Protein AF-A0A536TC67-F1 (afdb_monomer_lite)

Radius of gyration: 20.67 Å; chains: 1; bounding box: 47×37×68 Å

Foldseek 3Di:
DPPDAAADEQEDQAPPPPGHLVVSSVVVVVVCCVVRVPHNYHYQYDDDLAPCNQVNVCVVPWDKDWDWFQAFLRDIATAIWTDDPDLEIEHELCSRAAPPPPVPVVDDQQNTASLRVLVVVVVSVVVVRDHYDYRDHGGSHDLVCLNNQVNQPKFFAAPVRDGFDSTPVSVVRGDDIDCPRGD

Secondary structure (DSSP, 8-state):
---PPPEEEE-PPPBTTTB-HHHHHHHHHHHHHHH-TT-EEEE----SSSTTHHHHHHTTS-EEEEEEEE-TTSSEEEEEEEEETTTEEEEETHHHHBTT-HHHHTS-GGG---HHHHHHHHHHHHTT--EEEEE-TTB---STTHHHHHHTTPEEE-TTSPBPPSSHHHHTT--EEE-TT--

pLDDT: mean 92.98, std 6.92, range [49.59, 98.62]

Sequence (183 aa):
MAVREPVVVIAPNSFKGSVSATEAAAAIAAGVRRVWPQADLRSCPMADGGDGTLDAVLSAGGERRTARVSGAAGASVDAAYGLIANDTAIIESAQVVGLTDAAATVHPVETRSTRGLGELVRILLDAGVKQFLIGLGGSSTNDAGAGLLAALGLALVDANGQVIEPTPAGLAALSRVDASALD

Structure (mmCIF, N/CA/C/O backbone):
data_AF-A0A536TC67-F1
#
_entry.id   AF-A0A536TC67-F1
#
loop_
_atom_site.group_PDB
_atom_site.id
_atom_site.type_symbol
_atom_site.label_atom_id
_atom_site.label_alt_id
_atom_site.label_comp_id
_atom_site.label_asym_id
_atom_site.label_entity_id
_atom_site.label_seq_id
_atom_site.pdbx_PDB_ins_code
_atom_site.Cartn_x
_atom_site.Cartn_y
_atom_site.Cartn_z
_atom_site.occupancy
_atom_site.B_iso_or_equiv
_atom_site.auth_seq_id
_atom_site.auth_comp_id
_atom_site.auth_asym_id
_atom_site.auth_atom_id
_atom_site.pdbx_PDB_model_num
ATOM 1 N N . MET A 1 1 ? 27.690 -20.336 -38.873 1.00 49.59 1 MET A N 1
ATOM 2 C CA . MET A 1 1 ? 26.611 -20.348 -37.860 1.00 49.59 1 MET A CA 1
ATOM 3 C C . MET A 1 1 ? 26.086 -18.934 -37.742 1.00 49.59 1 MET A C 1
ATOM 5 O O . MET A 1 1 ? 26.898 -18.045 -37.527 1.00 49.59 1 MET A O 1
ATOM 9 N N . ALA A 1 2 ? 24.785 -18.708 -37.936 1.00 59.22 2 ALA A N 1
ATOM 10 C CA . ALA A 1 2 ? 24.195 -17.418 -37.593 1.00 59.22 2 ALA A CA 1
ATOM 11 C C . ALA A 1 2 ? 24.380 -17.217 -36.084 1.00 59.22 2 ALA A C 1
ATOM 13 O O . ALA A 1 2 ? 23.973 -18.074 -35.296 1.00 59.22 2 ALA A O 1
ATOM 14 N N . VAL A 1 3 ? 25.076 -16.150 -35.692 1.00 64.06 3 VAL A N 1
ATOM 15 C CA . VAL A 1 3 ? 25.212 -15.790 -34.282 1.00 64.06 3 VAL A CA 1
ATOM 16 C C . VAL A 1 3 ? 23.816 -15.402 -33.826 1.00 64.06 3 VAL A C 1
ATOM 18 O O . VAL A 1 3 ? 23.253 -14.425 -34.308 1.00 64.06 3 VAL A O 1
ATOM 21 N N . ARG A 1 4 ? 23.219 -16.230 -32.971 1.00 74.75 4 ARG A N 1
ATOM 22 C CA . ARG A 1 4 ? 21.922 -15.926 -32.382 1.00 74.75 4 ARG A CA 1
ATOM 23 C C . ARG A 1 4 ? 22.140 -14.740 -31.451 1.00 74.75 4 ARG A C 1
ATOM 25 O O . ARG A 1 4 ? 22.979 -14.822 -30.554 1.00 74.75 4 ARG A O 1
ATOM 32 N N . GLU A 1 5 ? 21.448 -13.641 -31.711 1.00 83.12 5 GLU A N 1
ATOM 33 C CA . GLU A 1 5 ? 21.536 -12.451 -30.871 1.00 83.12 5 GLU A CA 1
ATOM 34 C C . GLU A 1 5 ? 21.141 -12.815 -29.434 1.00 83.12 5 GLU A C 1
ATOM 36 O O . GLU A 1 5 ? 20.197 -13.592 -29.230 1.00 83.12 5 GLU A O 1
ATOM 41 N N . PRO A 1 6 ? 21.891 -12.340 -28.427 1.00 91.56 6 PRO A N 1
ATOM 42 C CA . PRO A 1 6 ? 21.614 -12.699 -27.050 1.00 91.56 6 PRO A CA 1
ATOM 43 C C . PRO A 1 6 ? 20.282 -12.087 -26.615 1.00 91.56 6 PRO A C 1
ATOM 45 O O . PRO A 1 6 ? 20.004 -10.915 -26.873 1.00 91.56 6 PRO A O 1
ATOM 48 N N . VAL A 1 7 ? 19.483 -12.883 -25.911 1.00 96.38 7 VAL A N 1
ATOM 49 C CA . VAL A 1 7 ? 18.335 -12.384 -25.152 1.00 96.38 7 VAL A CA 1
ATOM 50 C C . VAL A 1 7 ? 18.850 -11.950 -23.785 1.00 96.38 7 VAL A C 1
ATOM 52 O O . VAL A 1 7 ? 19.465 -12.751 -23.079 1.00 96.38 7 VAL A O 1
ATOM 55 N N . VAL A 1 8 ? 18.600 -10.700 -23.403 1.00 96.50 8 VAL A N 1
ATOM 56 C CA . VAL A 1 8 ? 19.024 -10.142 -22.114 1.00 96.50 8 VAL A CA 1
ATOM 57 C C . VAL A 1 8 ? 17.793 -9.686 -21.345 1.00 96.50 8 VAL A C 1
ATOM 59 O O . VAL A 1 8 ? 17.096 -8.755 -21.748 1.00 96.50 8 VAL A O 1
ATOM 62 N N . VAL A 1 9 ? 17.540 -10.339 -20.213 1.00 96.88 9 VAL A N 1
ATOM 63 C CA . VAL A 1 9 ? 16.509 -9.919 -19.261 1.00 96.88 9 VAL A CA 1
ATOM 64 C C . VAL A 1 9 ? 17.125 -8.912 -18.297 1.00 96.88 9 VAL A C 1
ATOM 66 O O . VAL A 1 9 ? 18.126 -9.200 -17.642 1.00 96.88 9 VAL A O 1
ATOM 69 N N . ILE A 1 10 ? 16.533 -7.724 -18.223 1.00 96.19 10 ILE A N 1
ATOM 70 C CA . ILE A 1 10 ? 16.993 -6.615 -17.390 1.00 96.19 10 ILE A CA 1
ATOM 71 C C . ILE A 1 10 ? 15.981 -6.447 -16.264 1.00 96.19 10 ILE A C 1
ATOM 73 O O . ILE A 1 10 ? 14.954 -5.800 -16.451 1.00 96.19 10 ILE A O 1
ATOM 77 N N . ALA A 1 11 ? 16.276 -7.046 -15.109 1.00 94.62 11 ALA A N 1
ATOM 78 C CA . ALA A 1 11 ? 15.368 -7.091 -13.963 1.00 94.62 11 ALA A CA 1
ATOM 79 C C . ALA A 1 11 ? 15.932 -6.426 -12.688 1.00 94.62 11 ALA A C 1
ATOM 81 O O . ALA A 1 11 ? 16.121 -7.101 -11.674 1.00 94.62 11 ALA A O 1
ATOM 82 N N . PRO A 1 12 ? 16.282 -5.125 -12.723 1.00 93.50 12 PRO A N 1
ATOM 83 C CA . PRO A 1 12 ? 16.807 -4.423 -11.559 1.00 93.50 12 PRO A CA 1
ATOM 84 C C . PRO A 1 12 ? 15.694 -4.041 -10.575 1.00 93.50 12 PRO A C 1
ATOM 86 O O . PRO A 1 12 ? 14.547 -3.833 -10.968 1.00 93.50 12 PRO A O 1
ATOM 89 N N . ASN A 1 13 ? 16.075 -3.872 -9.309 1.00 89.88 13 ASN A N 1
ATOM 90 C CA . ASN A 1 13 ? 15.303 -3.106 -8.329 1.00 89.88 13 ASN A CA 1
ATOM 91 C C . ASN A 1 13 ? 15.749 -1.627 -8.361 1.00 89.88 13 ASN A C 1
ATOM 93 O O . ASN A 1 13 ? 16.762 -1.280 -8.980 1.00 89.88 13 ASN A O 1
ATOM 97 N N . SER A 1 14 ? 14.996 -0.755 -7.697 1.00 86.06 14 SER A N 1
ATOM 98 C CA . SER A 1 14 ? 15.343 0.649 -7.498 1.00 86.06 14 SER A CA 1
ATOM 99 C C . SER A 1 14 ? 16.629 0.820 -6.684 1.00 86.06 14 SER A C 1
ATOM 101 O O . SER A 1 14 ? 17.008 -0.015 -5.860 1.00 86.06 14 SER A O 1
ATOM 103 N N . PHE A 1 15 ? 17.310 1.940 -6.912 1.00 86.81 15 PHE A N 1
ATOM 104 C CA . PHE A 1 15 ? 18.410 2.394 -6.072 1.00 86.81 15 PHE A CA 1
ATOM 105 C C . PHE A 1 15 ? 17.816 3.424 -5.120 1.00 86.81 15 PHE A C 1
ATOM 107 O O . PHE A 1 15 ? 17.607 4.577 -5.502 1.00 86.81 15 PHE A O 1
ATOM 114 N N . LYS A 1 16 ? 17.479 2.986 -3.902 1.00 76.31 16 LYS A N 1
ATOM 115 C CA . LYS A 1 16 ? 16.695 3.772 -2.940 1.00 76.31 16 LYS A CA 1
ATOM 116 C C . LYS A 1 16 ? 17.275 5.177 -2.743 1.00 76.31 16 LYS A C 1
ATOM 118 O O . LYS A 1 16 ? 18.450 5.328 -2.420 1.00 76.31 16 LYS A O 1
ATOM 123 N N . GLY A 1 17 ? 16.437 6.197 -2.939 1.00 75.88 17 GLY A N 1
ATOM 124 C CA . GLY A 1 17 ? 16.834 7.608 -2.852 1.00 75.88 17 GLY A CA 1
ATOM 125 C C . GLY A 1 17 ? 17.638 8.136 -4.048 1.00 75.88 17 GLY A C 1
ATOM 126 O O . GLY A 1 17 ? 18.178 9.235 -3.965 1.00 75.88 17 GLY A O 1
ATOM 127 N N . SER A 1 18 ? 17.743 7.374 -5.141 1.00 87.44 18 SER A N 1
ATOM 128 C CA . SER A 1 18 ? 18.493 7.754 -6.341 1.00 87.44 18 SER A CA 1
ATOM 129 C C . SER A 1 18 ? 17.672 7.576 -7.620 1.00 87.44 18 SER A C 1
ATOM 131 O O . SER A 1 18 ? 17.154 8.565 -8.125 1.00 87.44 18 SER A O 1
ATOM 133 N N . VAL A 1 19 ? 17.545 6.352 -8.141 1.00 89.19 19 VAL A N 1
ATOM 134 C CA . VAL A 1 19 ? 16.827 6.068 -9.396 1.00 89.19 19 VAL A CA 1
ATOM 135 C C . VAL A 1 19 ? 15.810 4.952 -9.198 1.00 89.19 19 VAL A C 1
ATOM 137 O O . VAL A 1 19 ? 16.046 3.994 -8.456 1.00 89.19 19 VAL A O 1
ATOM 140 N N . SER A 1 20 ? 14.677 5.060 -9.882 1.00 86.94 20 SER A N 1
ATOM 141 C CA . SER A 1 20 ? 13.649 4.020 -9.936 1.00 86.94 20 SER A CA 1
ATOM 142 C C . SER A 1 20 ? 14.157 2.753 -10.635 1.00 86.94 20 SER A C 1
ATOM 144 O O . SER A 1 20 ? 15.133 2.777 -11.391 1.00 86.94 20 SER A O 1
ATOM 146 N N . ALA A 1 21 ? 13.467 1.628 -10.428 1.00 89.06 21 ALA A N 1
ATOM 147 C CA . ALA A 1 21 ? 13.766 0.381 -11.135 1.00 89.06 21 ALA A CA 1
ATOM 148 C C . ALA A 1 21 ? 13.656 0.552 -12.665 1.00 89.06 21 ALA A C 1
ATOM 150 O O . ALA A 1 21 ? 14.460 0.003 -13.419 1.00 89.06 21 ALA A O 1
ATOM 151 N N . THR A 1 22 ? 12.701 1.365 -13.127 1.00 88.88 22 THR A N 1
ATOM 152 C CA . THR A 1 22 ? 12.501 1.685 -14.548 1.00 88.88 22 THR A CA 1
ATOM 153 C C . THR A 1 22 ? 13.676 2.472 -15.126 1.00 88.88 22 THR A C 1
ATOM 155 O O . THR A 1 22 ? 14.181 2.131 -16.197 1.00 88.88 22 THR A O 1
ATOM 158 N N . GLU A 1 23 ? 14.162 3.490 -14.414 1.00 91.81 23 GLU A N 1
ATOM 159 C CA . GLU A 1 23 ? 15.337 4.268 -14.827 1.00 91.81 23 GLU A CA 1
ATOM 160 C C . GLU A 1 23 ? 16.609 3.415 -14.816 1.00 91.81 23 GLU A C 1
ATOM 162 O O . GLU A 1 23 ? 17.392 3.463 -15.768 1.00 91.81 23 GLU A O 1
ATOM 167 N N . ALA A 1 24 ? 16.790 2.574 -13.792 1.00 94.50 24 ALA A N 1
ATOM 168 C CA . ALA A 1 24 ? 17.890 1.617 -13.734 1.00 94.50 24 ALA A CA 1
ATOM 169 C C . ALA A 1 24 ? 17.846 0.644 -14.925 1.00 94.50 24 ALA A C 1
ATOM 171 O O . ALA A 1 24 ? 18.865 0.421 -15.584 1.00 94.50 24 ALA A O 1
ATOM 172 N N . ALA A 1 25 ? 16.664 0.114 -15.261 1.00 94.44 25 ALA A N 1
ATOM 173 C CA . ALA A 1 25 ? 16.484 -0.778 -16.403 1.00 94.44 25 ALA A CA 1
ATOM 174 C C . ALA A 1 25 ? 16.813 -0.079 -17.730 1.00 94.44 25 ALA A C 1
ATOM 176 O O . ALA A 1 25 ? 17.517 -0.647 -18.568 1.00 94.44 25 ALA A O 1
ATOM 177 N N . ALA A 1 26 ? 16.375 1.170 -17.906 1.00 95.06 26 ALA A N 1
ATOM 178 C CA . ALA A 1 26 ? 16.685 1.970 -19.087 1.00 95.06 26 ALA A CA 1
ATOM 179 C C . ALA A 1 26 ? 18.193 2.249 -19.222 1.00 95.06 26 ALA A C 1
ATOM 181 O O . ALA A 1 26 ? 18.753 2.112 -20.314 1.00 95.06 26 ALA A O 1
ATOM 182 N N . ALA A 1 27 ? 18.871 2.576 -18.118 1.00 97.62 27 ALA A N 1
ATOM 183 C CA . ALA A 1 27 ? 20.312 2.817 -18.100 1.00 97.62 27 ALA A CA 1
ATOM 184 C C . ALA A 1 27 ? 21.116 1.549 -18.443 1.00 97.62 27 ALA A C 1
ATOM 186 O O . ALA A 1 27 ? 22.038 1.603 -19.266 1.00 97.62 27 ALA A O 1
ATOM 187 N N . ILE A 1 28 ? 20.738 0.397 -17.876 1.00 97.56 28 ILE A N 1
ATOM 188 C CA . ILE A 1 28 ? 21.340 -0.905 -18.198 1.00 97.56 28 ILE A CA 1
ATOM 189 C C . ILE A 1 28 ? 21.110 -1.238 -19.676 1.00 97.56 28 ILE A C 1
ATOM 191 O O . ILE A 1 28 ? 22.064 -1.577 -20.376 1.00 97.56 28 ILE A O 1
ATOM 195 N N . ALA A 1 29 ? 19.885 -1.073 -20.183 1.00 97.25 29 ALA A N 1
ATOM 196 C CA . ALA A 1 29 ? 19.549 -1.340 -21.582 1.00 97.25 29 ALA A CA 1
ATOM 197 C C . ALA A 1 29 ? 20.376 -0.481 -22.548 1.00 97.25 29 ALA A C 1
ATOM 199 O O . ALA A 1 29 ? 20.910 -0.989 -23.537 1.00 97.25 29 ALA A O 1
ATOM 200 N N . ALA A 1 30 ? 20.542 0.808 -22.243 1.00 97.88 30 ALA A N 1
ATOM 201 C CA . ALA A 1 30 ? 21.403 1.700 -23.011 1.00 97.88 30 ALA A CA 1
ATOM 202 C C . ALA A 1 30 ? 22.868 1.231 -22.995 1.00 97.88 30 ALA A C 1
ATOM 204 O O . ALA A 1 30 ? 23.544 1.294 -24.020 1.00 97.88 30 ALA A O 1
ATOM 205 N N . GLY A 1 31 ? 23.353 0.728 -21.856 1.00 97.75 31 GLY A N 1
ATOM 206 C CA . GLY A 1 31 ? 24.678 0.124 -21.732 1.00 97.75 31 GLY A CA 1
ATOM 207 C C . GLY A 1 31 ? 24.862 -1.111 -22.605 1.00 97.75 31 GLY A C 1
ATOM 208 O O . GLY A 1 31 ? 25.830 -1.182 -23.361 1.00 97.75 31 GLY A O 1
ATOM 209 N N . VAL A 1 32 ? 23.907 -2.041 -22.557 1.00 96.75 32 VAL A N 1
ATOM 210 C CA . VAL A 1 32 ? 23.942 -3.275 -23.352 1.00 96.75 32 VAL A CA 1
ATOM 211 C C . VAL A 1 32 ? 23.915 -2.961 -24.849 1.00 96.75 32 VAL A C 1
ATOM 213 O O . VAL A 1 32 ? 24.744 -3.486 -25.588 1.00 96.75 32 VAL A O 1
ATOM 216 N N . ARG A 1 33 ? 23.052 -2.039 -25.302 1.00 96.25 33 ARG A N 1
ATOM 217 C CA . ARG A 1 33 ? 22.956 -1.653 -26.724 1.00 96.25 33 ARG A CA 1
ATOM 218 C C . ARG A 1 33 ? 24.241 -1.057 -27.297 1.00 96.25 33 ARG A C 1
ATOM 220 O O . ARG A 1 33 ? 24.459 -1.172 -28.498 1.00 96.25 33 ARG A O 1
ATOM 227 N N . ARG A 1 34 ? 25.106 -0.446 -26.475 1.00 97.31 34 ARG A N 1
ATOM 228 C CA . ARG A 1 34 ? 26.412 0.059 -26.945 1.00 97.31 34 ARG A CA 1
ATOM 229 C C . ARG A 1 34 ? 27.357 -1.063 -27.383 1.00 97.31 34 ARG A C 1
ATOM 231 O O .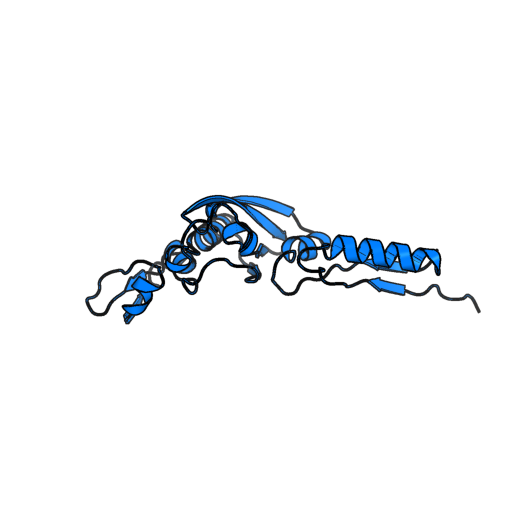 ARG A 1 34 ? 28.214 -0.813 -28.222 1.00 97.31 34 ARG A O 1
ATOM 238 N N . VAL A 1 35 ? 27.215 -2.265 -26.822 1.00 95.50 35 VAL A N 1
ATOM 239 C CA . VAL A 1 35 ? 28.079 -3.427 -27.109 1.00 95.50 35 VAL A CA 1
ATOM 240 C C . VAL A 1 35 ? 27.374 -4.441 -28.010 1.00 95.50 35 VAL A C 1
ATOM 242 O O . VAL A 1 35 ? 27.982 -4.967 -28.940 1.00 95.50 35 VAL A O 1
ATOM 245 N N . TRP A 1 36 ? 26.081 -4.680 -27.778 1.00 95.25 36 TRP A N 1
ATOM 246 C CA . TRP A 1 36 ? 25.231 -5.569 -28.571 1.00 95.25 36 TRP A CA 1
ATOM 247 C C . TRP A 1 36 ? 23.997 -4.812 -29.088 1.00 95.25 36 TRP A C 1
ATOM 249 O O . TRP A 1 36 ? 22.923 -4.901 -28.488 1.00 95.25 36 TRP A O 1
ATOM 259 N N . PRO A 1 37 ? 24.119 -4.071 -30.209 1.00 94.00 37 PRO A N 1
ATOM 260 C CA . PRO A 1 37 ? 23.037 -3.230 -30.731 1.00 94.00 37 PRO A CA 1
ATOM 261 C C . PRO A 1 37 ? 21.761 -3.990 -31.101 1.00 94.00 37 PRO A C 1
ATOM 263 O O . PRO A 1 37 ? 20.683 -3.407 -31.069 1.00 94.00 37 PRO A O 1
ATOM 266 N N . GLN A 1 38 ? 21.894 -5.274 -31.441 1.00 94.81 38 GLN A N 1
ATOM 267 C CA . GLN A 1 38 ? 20.795 -6.132 -31.884 1.00 94.81 38 GLN A CA 1
ATOM 268 C C . GLN A 1 38 ? 20.318 -7.119 -30.801 1.00 94.81 38 GLN A C 1
ATOM 270 O O . GLN A 1 38 ? 19.574 -8.043 -31.094 1.00 94.81 38 GLN A O 1
ATOM 275 N N . ALA A 1 39 ? 20.758 -6.986 -29.544 1.00 95.50 39 ALA A N 1
ATOM 276 C CA . ALA A 1 39 ? 20.269 -7.866 -28.480 1.00 95.50 39 ALA A CA 1
ATOM 277 C C . ALA A 1 39 ? 18.748 -7.707 -28.271 1.00 95.50 39 ALA A C 1
ATOM 279 O O . ALA A 1 39 ? 18.238 -6.583 -28.225 1.00 95.50 39 ALA A O 1
ATOM 280 N N . ASP A 1 40 ? 18.040 -8.823 -28.068 1.00 95.88 40 ASP A N 1
ATOM 281 C CA . ASP A 1 40 ? 16.642 -8.823 -27.618 1.00 95.88 40 ASP A CA 1
ATOM 282 C C . ASP A 1 40 ? 16.618 -8.459 -26.128 1.00 95.88 40 ASP A C 1
ATOM 284 O O . ASP A 1 40 ? 16.943 -9.279 -25.263 1.00 95.88 40 ASP A O 1
ATOM 288 N N . LEU A 1 41 ? 16.302 -7.197 -25.831 1.00 96.00 41 LEU A N 1
ATOM 289 C CA . LEU A 1 41 ? 16.267 -6.676 -24.469 1.00 96.00 41 LEU A CA 1
ATOM 290 C C . LEU A 1 41 ? 14.852 -6.729 -23.909 1.00 96.00 41 LEU A C 1
ATOM 292 O O . LEU A 1 41 ? 13.942 -6.083 -24.427 1.00 96.00 41 LEU A O 1
ATOM 296 N N . ARG A 1 42 ? 14.701 -7.424 -22.784 1.00 94.69 42 ARG A N 1
ATOM 297 C CA . ARG A 1 42 ? 13.435 -7.541 -22.061 1.00 94.69 42 ARG A CA 1
ATOM 298 C C . ARG A 1 42 ? 13.568 -6.846 -20.717 1.00 94.69 42 ARG A C 1
ATOM 300 O O . ARG A 1 42 ? 14.173 -7.391 -19.795 1.00 94.69 42 ARG A O 1
ATOM 307 N N . SER A 1 43 ? 13.047 -5.627 -20.629 1.00 92.31 43 SER A N 1
ATOM 308 C CA . SER A 1 43 ? 13.027 -4.864 -19.381 1.00 92.31 43 SER A CA 1
ATOM 309 C C . SER A 1 43 ? 11.904 -5.362 -18.481 1.00 92.31 43 SER A C 1
ATOM 311 O O . SER A 1 43 ? 10.740 -5.339 -18.871 1.00 92.31 43 SER A O 1
ATOM 313 N N . CYS A 1 44 ? 12.263 -5.777 -17.273 1.00 91.44 44 CYS A N 1
ATOM 314 C CA . CYS A 1 44 ? 11.345 -6.245 -16.244 1.00 91.44 44 CYS A CA 1
ATOM 315 C C . CYS A 1 44 ? 11.682 -5.550 -14.915 1.00 91.44 44 CYS A C 1
ATOM 317 O O . CYS A 1 44 ? 12.283 -6.185 -14.054 1.00 91.44 44 CYS A O 1
ATOM 319 N N . PRO A 1 45 ? 11.387 -4.244 -14.749 1.00 89.38 45 PRO A N 1
ATOM 320 C CA . PRO A 1 45 ? 11.631 -3.544 -13.490 1.00 89.38 45 PRO A CA 1
ATOM 321 C C . PRO A 1 45 ? 10.983 -4.290 -12.321 1.00 89.38 45 PRO A C 1
ATOM 323 O O . PRO A 1 45 ? 9.818 -4.675 -12.401 1.00 89.38 45 PRO A O 1
ATOM 326 N N . MET A 1 46 ? 11.746 -4.505 -11.254 1.00 88.75 46 MET A N 1
ATOM 327 C CA . MET A 1 46 ? 11.321 -5.293 -10.101 1.00 88.75 46 MET A CA 1
ATOM 328 C C . MET A 1 46 ? 11.107 -4.401 -8.882 1.00 88.75 46 MET A C 1
ATOM 330 O O . MET A 1 46 ? 11.728 -3.346 -8.749 1.00 88.75 46 MET A O 1
ATOM 334 N N . ALA A 1 47 ? 10.279 -4.883 -7.963 1.00 84.88 47 ALA A N 1
ATOM 335 C CA . ALA A 1 47 ? 10.113 -4.332 -6.628 1.00 84.88 47 ALA A CA 1
ATOM 336 C C . ALA A 1 47 ? 9.913 -5.473 -5.621 1.00 84.88 47 ALA A C 1
ATOM 338 O O . ALA A 1 47 ? 9.563 -6.592 -5.999 1.00 84.88 47 ALA A O 1
ATOM 339 N N . ASP A 1 48 ? 10.137 -5.190 -4.343 1.00 81.19 48 ASP A N 1
ATOM 340 C CA . ASP A 1 48 ? 10.083 -6.150 -3.233 1.00 81.19 48 ASP A CA 1
ATOM 341 C C . ASP A 1 48 ? 8.865 -5.946 -2.311 1.00 81.19 48 ASP A C 1
ATOM 343 O O . ASP A 1 48 ? 8.816 -6.495 -1.211 1.00 81.19 48 ASP A O 1
ATOM 347 N N . GLY A 1 49 ? 7.868 -5.175 -2.757 1.00 76.06 49 GLY A N 1
ATOM 348 C CA . GLY A 1 49 ? 6.700 -4.801 -1.955 1.00 76.06 49 GLY A CA 1
ATOM 349 C C . GLY A 1 49 ? 6.851 -3.461 -1.227 1.00 76.06 49 GLY A C 1
ATOM 350 O O . GLY A 1 49 ? 5.961 -3.085 -0.465 1.00 76.06 49 GLY A O 1
ATOM 351 N N . GLY A 1 50 ? 7.957 -2.740 -1.430 1.00 79.00 50 GLY A N 1
ATOM 352 C CA . GLY A 1 50 ? 8.108 -1.341 -1.027 1.00 79.00 50 GLY A CA 1
ATOM 353 C C . GLY A 1 50 ? 7.776 -0.337 -2.134 1.00 79.00 50 GLY A C 1
ATOM 354 O O . GLY A 1 50 ? 7.046 -0.643 -3.080 1.00 79.00 50 GLY A O 1
ATOM 355 N N . ASP A 1 51 ? 8.333 0.866 -2.000 1.00 79.62 51 ASP A N 1
ATOM 356 C CA . ASP A 1 51 ? 8.184 1.966 -2.957 1.00 79.62 51 ASP A CA 1
ATOM 357 C C . ASP A 1 51 ? 8.538 1.523 -4.389 1.00 79.62 51 ASP A C 1
ATOM 359 O O . ASP A 1 51 ? 9.612 0.965 -4.638 1.00 79.62 51 ASP A O 1
ATOM 363 N N . GLY A 1 52 ? 7.646 1.798 -5.343 1.00 84.25 52 GLY A N 1
ATOM 364 C CA . GLY A 1 52 ? 7.829 1.466 -6.760 1.00 84.25 52 GLY A CA 1
ATOM 365 C C . GLY A 1 52 ? 7.265 0.104 -7.184 1.00 84.25 52 GLY A C 1
ATOM 366 O O . GLY A 1 52 ? 7.356 -0.250 -8.359 1.00 84.25 52 GLY A O 1
ATOM 367 N N . THR A 1 53 ? 6.644 -0.650 -6.273 1.00 89.56 53 THR A N 1
ATOM 368 C CA . THR A 1 53 ? 5.887 -1.877 -6.582 1.00 89.56 53 THR A CA 1
ATOM 369 C C . THR A 1 53 ? 4.715 -1.640 -7.534 1.00 89.56 53 THR A C 1
ATOM 371 O O . THR A 1 53 ? 4.528 -2.400 -8.479 1.00 89.56 53 THR A O 1
ATOM 374 N N . LEU A 1 54 ? 3.946 -0.578 -7.333 1.00 91.56 54 LEU A N 1
ATOM 375 C CA . LEU A 1 54 ? 2.854 -0.136 -8.186 1.00 91.56 54 LEU A CA 1
ATOM 376 C C . LEU A 1 54 ? 3.356 0.135 -9.604 1.00 91.56 54 LEU A C 1
ATOM 378 O O . LEU A 1 54 ? 2.764 -0.357 -10.560 1.00 91.56 54 LEU A O 1
ATOM 382 N N . ASP A 1 55 ? 4.465 0.862 -9.748 1.00 88.50 55 ASP A N 1
ATOM 383 C CA . ASP A 1 55 ? 5.065 1.129 -11.060 1.00 88.50 55 ASP A CA 1
ATOM 384 C C . ASP A 1 55 ? 5.578 -0.149 -11.726 1.00 88.50 55 ASP A C 1
ATOM 386 O O . ASP A 1 55 ? 5.329 -0.369 -12.913 1.00 88.50 55 ASP A O 1
ATOM 390 N N . ALA A 1 56 ? 6.249 -1.016 -10.963 1.00 86.62 56 ALA A N 1
ATOM 391 C CA . ALA A 1 56 ? 6.741 -2.296 -11.457 1.00 86.62 56 ALA A CA 1
ATOM 392 C C . ALA A 1 56 ? 5.591 -3.174 -11.977 1.00 86.62 56 ALA A C 1
ATOM 394 O O . ALA A 1 56 ? 5.659 -3.675 -13.100 1.00 86.62 56 ALA A O 1
ATOM 395 N N . VAL A 1 57 ? 4.502 -3.306 -11.215 1.00 88.50 57 VAL A N 1
ATOM 396 C CA . VAL A 1 57 ? 3.342 -4.115 -11.615 1.00 88.50 57 VAL A CA 1
ATOM 397 C C . VAL A 1 57 ? 2.617 -3.495 -12.808 1.00 88.50 57 VAL A C 1
ATOM 399 O O . VAL A 1 57 ? 2.342 -4.194 -13.781 1.00 88.50 57 VAL A O 1
ATOM 402 N N . LEU A 1 58 ? 2.361 -2.185 -12.789 1.00 90.44 58 LEU A N 1
ATOM 403 C CA . LEU A 1 58 ? 1.665 -1.511 -13.888 1.00 90.44 58 LEU A CA 1
ATOM 404 C C . LEU A 1 58 ? 2.480 -1.478 -15.186 1.00 90.44 58 LEU A C 1
ATOM 406 O O . LEU A 1 58 ? 1.890 -1.383 -16.262 1.00 90.44 58 LEU A O 1
ATOM 410 N N . SER A 1 59 ? 3.808 -1.625 -15.122 1.00 84.56 59 SER A N 1
ATOM 411 C CA . SER A 1 59 ? 4.642 -1.785 -16.321 1.00 84.56 59 SER A CA 1
ATOM 412 C C . SER A 1 59 ? 4.294 -3.043 -17.134 1.00 84.56 59 SER A C 1
ATOM 414 O O . SER A 1 59 ? 4.512 -3.067 -18.345 1.00 84.56 59 SER A O 1
ATOM 416 N N . ALA A 1 60 ? 3.703 -4.058 -16.490 1.00 82.94 60 ALA A N 1
ATOM 417 C CA . ALA A 1 60 ? 3.203 -5.275 -17.129 1.00 82.94 60 ALA A CA 1
ATOM 418 C C . ALA A 1 60 ? 1.735 -5.168 -17.600 1.00 82.94 60 ALA A C 1
ATOM 420 O O . ALA A 1 60 ? 1.223 -6.102 -18.219 1.00 82.94 60 ALA A O 1
ATOM 421 N N . GLY A 1 61 ? 1.067 -4.038 -17.341 1.00 87.62 61 GLY A N 1
ATOM 422 C CA . GLY A 1 61 ? -0.322 -3.768 -17.711 1.00 87.62 61 GLY A CA 1
ATOM 423 C C . GLY A 1 61 ? -1.226 -3.475 -16.509 1.00 87.62 61 GLY A C 1
ATOM 424 O O . GLY A 1 61 ? -0.986 -3.932 -15.395 1.00 87.62 61 GLY A O 1
ATOM 425 N N . GLY A 1 62 ? -2.290 -2.707 -16.753 1.00 92.94 62 GLY A N 1
ATOM 426 C CA . GLY A 1 62 ? -3.242 -2.258 -15.736 1.00 92.94 62 GLY A CA 1
ATOM 427 C C . GLY A 1 62 ? -3.592 -0.781 -15.889 1.00 92.94 62 GLY A C 1
ATOM 428 O O . GLY A 1 62 ? -3.149 -0.115 -16.825 1.00 92.94 62 GLY A O 1
ATOM 429 N N . GLU A 1 63 ? -4.385 -0.268 -14.957 1.00 95.44 63 GLU A N 1
ATOM 430 C CA . GLU A 1 63 ? -4.796 1.131 -14.904 1.00 95.44 63 GLU A CA 1
ATOM 431 C C . GLU A 1 63 ? -4.355 1.764 -13.582 1.00 95.44 63 GLU A C 1
ATOM 433 O O . GLU A 1 63 ? -4.686 1.268 -12.504 1.00 95.44 63 GLU A O 1
ATOM 438 N N . ARG A 1 64 ? -3.628 2.884 -13.663 1.00 97.00 64 ARG A N 1
ATOM 439 C CA . ARG A 1 64 ? -3.323 3.717 -12.496 1.00 97.00 64 ARG A CA 1
ATOM 440 C C . ARG A 1 64 ? -4.514 4.619 -12.197 1.00 97.00 64 ARG A C 1
ATOM 442 O O . ARG A 1 64 ? -4.955 5.363 -13.070 1.00 97.00 64 ARG A O 1
ATOM 449 N N . ARG A 1 65 ? -4.975 4.610 -10.952 1.00 97.69 65 ARG A N 1
ATOM 450 C CA . ARG A 1 65 ? -6.029 5.497 -10.450 1.00 97.69 65 ARG A CA 1
ATOM 451 C C . ARG A 1 65 ? -5.601 6.158 -9.147 1.00 97.69 65 ARG A C 1
ATOM 453 O O . ARG A 1 65 ? -4.577 5.806 -8.563 1.00 97.69 65 ARG A O 1
ATOM 460 N N . THR A 1 66 ? -6.385 7.136 -8.711 1.00 98.19 66 THR A N 1
ATOM 461 C CA . THR A 1 66 ? -6.192 7.832 -7.439 1.00 98.19 66 THR A CA 1
ATOM 462 C C . THR A 1 66 ? -7.492 7.869 -6.646 1.00 98.19 66 THR A C 1
ATOM 464 O O . THR A 1 66 ? -8.585 7.868 -7.216 1.00 98.19 66 THR A O 1
ATOM 467 N N . ALA A 1 67 ? -7.379 7.875 -5.321 1.00 98.31 67 ALA A N 1
ATOM 468 C CA . ALA A 1 67 ? -8.490 8.107 -4.408 1.00 98.31 67 ALA A CA 1
ATOM 469 C C . ALA A 1 67 ? -8.038 9.019 -3.269 1.00 98.31 67 ALA A C 1
ATOM 471 O O . ALA A 1 67 ? -6.908 8.920 -2.791 1.00 98.31 67 ALA A O 1
ATOM 472 N N . ARG A 1 68 ? -8.933 9.903 -2.828 1.00 98.25 68 ARG A N 1
ATOM 473 C CA . ARG A 1 68 ? -8.669 10.782 -1.692 1.00 98.25 68 ARG A CA 1
ATOM 474 C C . ARG A 1 68 ? -8.985 10.056 -0.388 1.00 98.25 68 ARG A C 1
ATOM 476 O O . ARG A 1 68 ? -10.134 9.682 -0.170 1.00 98.25 68 ARG A O 1
ATOM 483 N N . VAL A 1 69 ? -7.981 9.894 0.469 1.00 98.31 69 VAL A N 1
ATOM 484 C CA . VAL A 1 69 ? -8.071 9.190 1.761 1.00 98.31 69 VAL A CA 1
ATOM 485 C C . VAL A 1 69 ? -7.299 9.940 2.846 1.00 98.31 69 VAL A C 1
ATOM 487 O O . VAL A 1 69 ? -6.600 10.913 2.565 1.00 98.31 69 VAL A O 1
ATOM 490 N N . SER A 1 70 ? -7.425 9.513 4.097 1.00 97.56 70 SER A N 1
ATOM 491 C CA . SER A 1 70 ? -6.675 10.080 5.220 1.00 97.56 70 SER A CA 1
ATOM 492 C C . SER A 1 70 ? -5.193 9.686 5.161 1.00 97.56 70 SER A C 1
ATOM 494 O O . SER A 1 70 ? -4.854 8.510 5.153 1.00 97.56 70 SER A O 1
ATOM 496 N N . GLY A 1 71 ? -4.281 10.651 5.163 1.00 96.56 71 GLY A N 1
ATOM 497 C CA . GLY A 1 71 ? -2.847 10.394 5.299 1.00 96.56 71 GLY A CA 1
ATOM 498 C C . GLY A 1 71 ? -2.466 9.960 6.717 1.00 96.56 71 GLY A C 1
ATOM 499 O O . GLY A 1 71 ? -3.292 9.968 7.633 1.00 96.56 71 GLY A O 1
ATOM 500 N N . ALA A 1 72 ? -1.185 9.640 6.925 1.00 96.38 72 ALA A N 1
ATOM 501 C CA . ALA A 1 72 ? -0.683 9.149 8.214 1.00 96.38 72 ALA A CA 1
ATOM 502 C C . ALA A 1 72 ? -0.994 10.087 9.394 1.00 96.38 72 ALA A C 1
ATOM 504 O O . ALA A 1 72 ? -1.321 9.613 10.476 1.00 96.38 72 ALA A O 1
ATOM 505 N 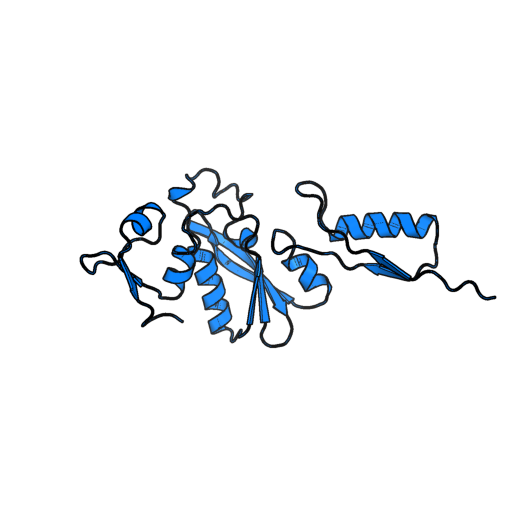N . ALA A 1 73 ? -0.929 11.407 9.195 1.00 94.56 73 ALA A N 1
ATOM 506 C CA . ALA A 1 73 ? -1.253 12.413 10.215 1.00 94.56 73 ALA A CA 1
ATOM 507 C C . ALA A 1 73 ? -2.716 12.912 10.166 1.00 94.56 73 ALA A C 1
ATOM 509 O O . ALA A 1 73 ? -3.052 13.919 10.786 1.00 94.56 73 ALA A O 1
ATOM 510 N N . GLY A 1 74 ? -3.590 12.243 9.407 1.00 92.56 74 GLY A N 1
ATOM 511 C CA . GLY A 1 74 ? -5.015 12.571 9.276 1.00 92.56 74 GLY A CA 1
ATOM 512 C C . GLY A 1 74 ? -5.355 13.608 8.200 1.00 92.56 74 GLY A C 1
ATOM 513 O O . GLY A 1 74 ? -6.503 13.669 7.766 1.00 92.56 74 GLY A O 1
ATOM 514 N N . ALA A 1 75 ? -4.387 14.392 7.716 1.00 93.44 75 ALA A N 1
ATOM 515 C CA . ALA A 1 75 ? -4.591 15.266 6.558 1.00 93.44 75 ALA A CA 1
ATOM 516 C C . ALA A 1 75 ? -4.891 14.438 5.298 1.00 93.44 75 ALA A C 1
ATOM 518 O O . ALA A 1 75 ? -4.283 13.392 5.095 1.00 93.44 75 ALA A O 1
ATOM 519 N N . SER A 1 76 ? -5.815 14.886 4.445 1.00 95.44 76 SER A N 1
ATOM 520 C CA . SER A 1 76 ? -6.167 14.141 3.231 1.00 95.44 76 SER A CA 1
ATOM 521 C C . SER A 1 76 ? -5.015 14.083 2.225 1.00 95.44 76 SER A C 1
ATOM 523 O O . SER A 1 76 ? -4.369 15.096 1.958 1.00 95.44 76 SER A O 1
ATOM 525 N N . VAL A 1 77 ? -4.831 12.916 1.610 1.00 95.69 77 VAL A N 1
ATOM 526 C CA . VAL A 1 77 ? -3.867 12.655 0.536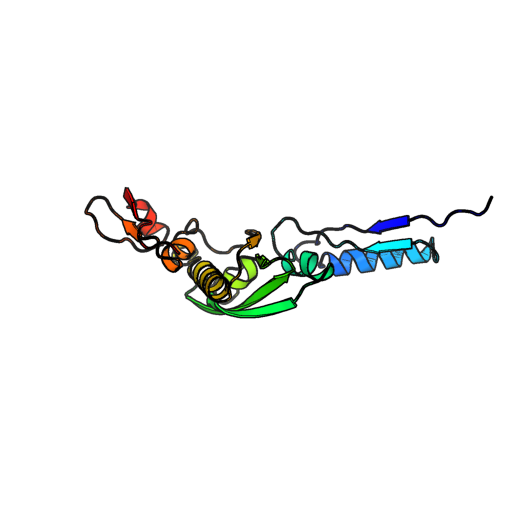 1.00 95.69 77 VAL A CA 1
ATOM 527 C C . VAL A 1 77 ? -4.580 12.040 -0.667 1.00 95.69 77 VAL A C 1
ATOM 529 O O . VAL A 1 77 ? -5.550 11.297 -0.510 1.00 95.69 77 VAL A O 1
ATOM 532 N N . ASP A 1 78 ? -4.105 12.347 -1.874 1.00 97.00 78 ASP A N 1
ATOM 533 C CA . ASP A 1 78 ? -4.561 11.688 -3.100 1.00 97.00 78 ASP A CA 1
ATOM 534 C C . ASP A 1 78 ? -3.663 10.463 -3.347 1.00 97.00 78 ASP A C 1
ATOM 536 O O . ASP A 1 78 ? -2.589 10.562 -3.941 1.00 97.00 78 ASP A O 1
ATOM 540 N N . ALA A 1 79 ? -4.087 9.308 -2.837 1.00 96.44 79 ALA A N 1
ATOM 541 C CA . ALA A 1 79 ? -3.318 8.072 -2.876 1.00 96.44 79 ALA A CA 1
ATOM 542 C C . ALA A 1 79 ? -3.469 7.367 -4.226 1.00 96.44 79 ALA A C 1
ATOM 544 O O . ALA A 1 79 ? -4.587 7.111 -4.687 1.00 96.44 79 ALA A O 1
ATOM 545 N N . ALA A 1 80 ? -2.343 7.023 -4.851 1.00 97.00 80 ALA A N 1
ATOM 546 C CA . ALA A 1 80 ? -2.339 6.246 -6.079 1.00 97.00 80 ALA A CA 1
ATOM 547 C C . ALA A 1 80 ? -2.447 4.739 -5.809 1.00 97.00 80 ALA A C 1
ATOM 549 O O . ALA A 1 80 ? -1.848 4.211 -4.874 1.00 97.00 80 ALA A O 1
ATOM 550 N N . TYR A 1 81 ? -3.171 4.044 -6.681 1.00 97.56 81 TYR A N 1
ATOM 551 C CA . TYR A 1 81 ? -3.307 2.590 -6.689 1.00 97.56 81 TYR A CA 1
ATOM 552 C C . TYR A 1 81 ? -3.425 2.076 -8.130 1.00 97.56 81 TYR A C 1
ATOM 554 O O . TYR A 1 81 ? -3.573 2.853 -9.080 1.00 97.56 81 TYR A O 1
ATOM 562 N N . GLY A 1 82 ? -3.331 0.760 -8.299 1.00 97.50 82 GLY A N 1
ATOM 563 C CA . GLY A 1 82 ? -3.441 0.090 -9.592 1.00 97.50 82 GLY A CA 1
ATOM 564 C C . GLY A 1 82 ? -4.638 -0.846 -9.633 1.00 97.50 82 GLY A C 1
ATOM 565 O O . GLY A 1 82 ? -4.912 -1.526 -8.650 1.00 97.50 82 GLY A O 1
ATOM 566 N N . LEU A 1 83 ? -5.320 -0.915 -10.771 1.00 97.69 83 LEU A N 1
ATOM 567 C CA . LEU A 1 83 ? -6.255 -1.989 -11.096 1.00 97.69 83 LEU A CA 1
ATOM 568 C C . LEU A 1 83 ? -5.645 -2.852 -12.193 1.00 97.69 83 LEU A C 1
ATOM 570 O O . LEU A 1 83 ? -5.256 -2.345 -13.247 1.00 97.69 83 LEU A O 1
ATOM 574 N N . ILE A 1 84 ? -5.562 -4.152 -11.947 1.00 95.31 84 ILE A N 1
ATOM 575 C CA . ILE A 1 84 ? -5.083 -5.137 -12.916 1.00 95.31 84 ILE A CA 1
ATOM 576 C C . ILE A 1 84 ? -6.179 -6.177 -13.187 1.00 95.31 84 ILE A C 1
ATOM 578 O O . ILE A 1 84 ? -7.296 -6.079 -12.677 1.00 95.31 84 ILE A O 1
ATOM 582 N N . ALA A 1 85 ? -5.889 -7.154 -14.047 1.00 92.62 85 ALA A N 1
ATOM 583 C CA . ALA A 1 85 ? -6.854 -8.183 -14.430 1.00 92.62 85 ALA A CA 1
ATOM 584 C C . ALA A 1 85 ? -7.408 -8.971 -13.223 1.00 92.62 85 ALA A C 1
ATOM 586 O O . ALA A 1 85 ? -6.769 -9.055 -12.178 1.00 92.62 85 ALA A O 1
ATOM 587 N N . ASN A 1 86 ? -8.567 -9.614 -13.412 1.00 92.75 86 ASN A N 1
ATOM 588 C CA . ASN A 1 86 ? -9.225 -10.483 -12.425 1.00 92.75 86 ASN A CA 1
ATOM 589 C C . ASN A 1 86 ? -9.629 -9.766 -11.122 1.00 92.75 86 ASN A C 1
ATOM 591 O O . ASN A 1 86 ? -9.326 -10.256 -10.038 1.00 92.75 86 ASN A O 1
ATOM 595 N N . ASP A 1 87 ? -10.299 -8.613 -11.221 1.00 94.62 87 ASP A N 1
ATOM 596 C CA . ASP A 1 87 ? -10.822 -7.859 -10.067 1.00 94.62 87 ASP A CA 1
ATOM 597 C C . ASP A 1 87 ? -9.748 -7.596 -8.987 1.00 94.62 87 ASP A C 1
ATOM 599 O O . ASP A 1 87 ? -10.010 -7.719 -7.788 1.00 94.62 87 ASP A O 1
ATOM 603 N N . THR A 1 88 ? -8.516 -7.295 -9.413 1.00 97.50 88 THR A N 1
ATOM 604 C CA . THR A 1 88 ? -7.349 -7.214 -8.528 1.00 97.50 88 THR A CA 1
ATOM 605 C C . THR A 1 88 ? -6.838 -5.782 -8.407 1.00 97.50 88 THR A C 1
ATOM 607 O O . THR A 1 88 ? -6.529 -5.139 -9.412 1.00 97.50 88 THR A O 1
ATOM 610 N N . ALA A 1 89 ? -6.687 -5.295 -7.176 1.00 98.00 89 ALA A N 1
ATOM 611 C CA . ALA A 1 89 ? -6.064 -4.013 -6.879 1.00 98.00 89 ALA A CA 1
ATOM 612 C C . ALA A 1 89 ? -4.636 -4.172 -6.344 1.00 98.00 89 ALA A C 1
ATOM 614 O O . ALA A 1 89 ? -4.336 -5.081 -5.568 1.00 98.00 89 ALA A O 1
ATOM 615 N N . ILE A 1 90 ? -3.768 -3.239 -6.730 1.00 96.69 90 ILE A N 1
ATOM 616 C CA . ILE A 1 90 ? -2.411 -3.077 -6.210 1.00 96.69 90 ILE A CA 1
ATOM 617 C C . ILE A 1 90 ? -2.367 -1.800 -5.385 1.00 96.69 90 ILE A C 1
ATOM 619 O O . ILE A 1 90 ? -2.672 -0.720 -5.894 1.00 96.69 90 ILE A O 1
ATOM 623 N N . ILE A 1 91 ? -1.957 -1.918 -4.130 1.00 96.44 91 ILE A N 1
ATOM 624 C CA . ILE A 1 91 ? -1.812 -0.794 -3.208 1.00 96.44 91 ILE A CA 1
ATOM 625 C C . ILE A 1 91 ? -0.376 -0.782 -2.702 1.00 96.44 91 ILE A C 1
ATOM 627 O O . ILE A 1 91 ? 0.162 -1.809 -2.304 1.00 96.44 91 ILE A O 1
ATOM 631 N N . GLU A 1 92 ? 0.236 0.391 -2.669 1.00 94.56 92 GLU A N 1
ATOM 632 C CA . GLU A 1 92 ? 1.456 0.627 -1.905 1.00 94.56 92 GLU A CA 1
ATOM 633 C C . GLU A 1 92 ? 1.098 1.428 -0.659 1.00 94.56 92 GLU A C 1
ATOM 635 O O . GLU A 1 92 ? 0.551 2.528 -0.764 1.00 94.56 92 GLU A O 1
ATOM 640 N N . SER A 1 93 ? 1.448 0.928 0.526 1.00 94.56 93 SER A N 1
ATOM 641 C CA . SER A 1 93 ? 1.181 1.644 1.771 1.00 94.56 93 SER A CA 1
ATOM 642 C C . SER A 1 93 ? 1.830 3.019 1.789 1.00 94.56 93 SER A C 1
ATOM 644 O O . SER A 1 93 ? 1.247 3.963 2.315 1.00 94.56 93 SER A O 1
ATOM 646 N N . ALA A 1 94 ? 3.006 3.159 1.173 1.00 91.88 94 ALA A N 1
ATOM 647 C CA . ALA A 1 94 ? 3.731 4.419 1.112 1.00 91.88 94 ALA A CA 1
ATOM 648 C C . ALA A 1 94 ? 2.982 5.534 0.356 1.00 91.88 94 ALA A C 1
ATOM 650 O O . ALA A 1 94 ? 3.215 6.708 0.629 1.00 91.88 94 ALA A O 1
ATOM 651 N N . GLN A 1 95 ? 2.028 5.194 -0.519 1.00 94.12 95 GLN A N 1
ATOM 652 C CA . GLN A 1 95 ? 1.182 6.180 -1.211 1.00 94.12 95 GLN A CA 1
ATOM 653 C C . GLN A 1 95 ? 0.141 6.823 -0.283 1.00 94.12 95 GLN A C 1
ATOM 655 O O . GLN A 1 95 ? -0.428 7.856 -0.623 1.00 94.12 95 GLN A O 1
ATOM 660 N N . VAL A 1 96 ? -0.118 6.216 0.880 1.00 95.75 96 VAL A N 1
ATOM 661 C CA . VAL A 1 96 ? -1.072 6.713 1.884 1.00 95.75 96 VAL A CA 1
ATOM 662 C C . VAL A 1 96 ? -0.352 7.174 3.150 1.00 95.75 96 VAL A C 1
ATOM 664 O O . VAL A 1 96 ? -0.654 8.225 3.708 1.00 95.75 96 VAL A O 1
ATOM 667 N N . VAL A 1 97 ? 0.602 6.371 3.619 1.00 95.19 97 VAL A N 1
ATOM 668 C CA . VAL A 1 97 ? 1.285 6.539 4.905 1.00 95.19 97 VAL A CA 1
ATOM 669 C C . VAL A 1 97 ? 2.805 6.527 4.756 1.00 95.19 97 VAL A C 1
ATOM 671 O O . VAL A 1 97 ? 3.508 5.998 5.609 1.00 95.19 97 VAL A O 1
ATOM 674 N N . GLY A 1 98 ? 3.334 7.074 3.663 1.00 91.56 98 GLY A N 1
ATOM 675 C CA . GLY A 1 98 ? 4.760 7.022 3.334 1.00 91.56 98 GLY A CA 1
ATOM 676 C C . GLY A 1 98 ? 5.683 7.732 4.322 1.00 91.56 98 GLY A C 1
ATOM 677 O O . GLY A 1 98 ? 5.353 8.776 4.881 1.00 91.56 98 GLY A O 1
ATOM 678 N N . LEU A 1 99 ? 6.888 7.184 4.502 1.00 87.62 99 LEU A N 1
ATOM 679 C CA . LEU A 1 99 ? 7.970 7.746 5.322 1.00 87.62 99 LEU A CA 1
ATOM 680 C C . LEU A 1 99 ? 8.462 9.101 4.802 1.00 87.62 99 LEU A C 1
ATOM 682 O O . LEU A 1 99 ? 8.960 9.917 5.574 1.00 87.62 99 LEU A O 1
ATOM 686 N N . THR A 1 100 ? 8.310 9.344 3.502 1.00 82.69 100 THR A N 1
ATOM 687 C CA . THR A 1 100 ? 8.709 10.583 2.827 1.00 82.69 100 THR A CA 1
ATOM 688 C C . THR A 1 100 ? 7.621 11.660 2.828 1.00 82.69 100 THR A C 1
ATOM 690 O O . THR A 1 100 ? 7.851 12.733 2.274 1.00 82.69 100 THR A O 1
ATOM 693 N N . ASP A 1 101 ? 6.450 11.412 3.428 1.00 83.94 101 ASP A N 1
ATOM 694 C CA . ASP A 1 101 ? 5.388 12.415 3.546 1.00 83.94 101 ASP A CA 1
ATOM 695 C C . ASP A 1 101 ? 5.794 13.526 4.529 1.00 83.94 101 ASP A C 1
ATOM 697 O O . ASP A 1 101 ? 5.746 13.368 5.751 1.00 83.94 101 ASP A O 1
ATOM 701 N N . ALA A 1 102 ? 6.184 14.680 3.984 1.00 82.81 102 ALA A N 1
ATOM 702 C CA . ALA A 1 102 ? 6.599 15.841 4.764 1.00 82.81 102 ALA A CA 1
ATOM 703 C C . ALA A 1 102 ? 5.490 16.387 5.681 1.00 82.81 102 ALA A C 1
ATOM 705 O O . ALA A 1 102 ? 5.796 16.958 6.728 1.00 82.81 102 ALA A O 1
ATOM 706 N N . ALA A 1 103 ? 4.215 16.208 5.320 1.00 82.94 103 ALA A N 1
ATOM 707 C CA . ALA A 1 103 ? 3.102 16.624 6.166 1.00 82.94 103 ALA A CA 1
ATOM 708 C C . ALA A 1 103 ? 2.962 15.709 7.387 1.00 82.94 103 ALA A C 1
ATOM 710 O O . ALA A 1 103 ? 2.594 16.176 8.458 1.00 82.94 103 ALA A O 1
ATOM 711 N N . ALA A 1 104 ? 3.307 14.426 7.264 1.00 82.44 104 ALA A N 1
ATOM 712 C CA . ALA A 1 104 ? 3.294 13.494 8.385 1.00 82.44 104 ALA A CA 1
ATOM 713 C C . ALA A 1 104 ? 4.529 13.620 9.290 1.00 82.44 104 ALA A C 1
ATOM 715 O O . ALA A 1 104 ? 4.423 13.410 10.501 1.00 82.44 104 ALA A O 1
ATOM 716 N N . THR A 1 105 ? 5.702 13.963 8.742 1.00 86.25 105 THR A N 1
ATOM 717 C CA . THR A 1 105 ? 6.970 13.947 9.500 1.00 86.25 105 THR A CA 1
ATOM 718 C C . THR A 1 105 ? 7.043 14.968 10.631 1.00 86.25 105 THR A C 1
ATOM 720 O O . THR A 1 105 ? 7.778 14.738 11.590 1.00 86.25 105 THR A O 1
ATOM 723 N N . VAL A 1 106 ? 6.252 16.044 10.575 1.00 91.06 106 VAL A N 1
ATOM 724 C CA . VAL A 1 106 ? 6.150 17.037 11.661 1.00 91.06 106 VAL A CA 1
ATOM 725 C C . VAL A 1 106 ? 5.346 16.537 12.867 1.00 91.06 106 VAL A C 1
ATOM 727 O O . VAL A 1 106 ? 5.424 17.132 13.940 1.00 91.06 106 VAL A O 1
ATOM 730 N N . HIS A 1 107 ? 4.592 15.445 12.712 1.00 91.50 107 HIS A N 1
ATOM 731 C CA . HIS A 1 107 ? 3.832 14.815 13.789 1.00 91.50 107 HIS A CA 1
ATOM 732 C C . HIS A 1 107 ? 4.605 13.632 14.389 1.00 91.50 107 HIS A C 1
ATOM 734 O O . HIS A 1 107 ? 5.270 12.907 13.642 1.00 91.50 107 HIS A O 1
ATOM 740 N N . PRO A 1 108 ? 4.508 13.385 15.705 1.00 93.81 108 PRO A N 1
ATOM 741 C CA . PRO A 1 108 ? 5.109 12.209 16.330 1.00 93.81 108 PRO A CA 1
ATOM 742 C C . PRO A 1 108 ? 4.578 10.890 15.747 1.00 93.81 108 PRO A C 1
ATOM 744 O O . PRO A 1 108 ? 3.439 10.817 15.295 1.00 93.81 108 PRO A O 1
ATOM 747 N N . VAL A 1 109 ? 5.394 9.832 15.735 1.00 94.12 109 VAL A N 1
ATOM 748 C CA . VAL A 1 109 ? 5.025 8.547 15.102 1.00 94.12 109 VAL A CA 1
ATOM 749 C C . VAL A 1 109 ? 3.841 7.869 15.799 1.00 94.12 109 VAL A C 1
ATOM 751 O O . VAL A 1 109 ? 3.041 7.194 15.158 1.00 94.12 109 VAL A O 1
ATOM 754 N N . GLU A 1 110 ? 3.703 8.083 17.103 1.00 94.06 110 GLU A N 1
ATOM 755 C CA . GLU A 1 110 ? 2.664 7.519 17.958 1.00 94.06 110 GLU A CA 1
ATOM 756 C C . GLU A 1 110 ? 1.264 8.076 17.687 1.00 94.06 110 GLU A C 1
ATOM 758 O O . GLU A 1 110 ? 0.281 7.451 18.077 1.00 94.06 110 GLU A O 1
ATOM 763 N N . THR A 1 111 ? 1.157 9.226 17.015 1.00 93.25 111 THR A N 1
ATOM 764 C CA . THR A 1 111 ? -0.135 9.815 16.633 1.00 93.25 111 THR A CA 1
ATOM 765 C C . THR A 1 111 ? -0.522 9.505 15.191 1.00 93.25 111 THR A C 1
ATOM 767 O O . THR A 1 111 ? -1.619 9.862 14.763 1.00 93.25 111 THR A O 1
ATOM 770 N N . ARG A 1 112 ? 0.360 8.845 14.431 1.00 96.12 112 ARG A N 1
ATOM 771 C CA . ARG A 1 112 ? 0.109 8.507 13.031 1.00 96.12 112 ARG A CA 1
ATOM 772 C C . ARG A 1 112 ? -0.706 7.224 12.915 1.00 96.12 112 ARG A C 1
ATOM 774 O O . ARG A 1 112 ? -0.496 6.276 13.669 1.00 96.12 112 ARG A O 1
ATOM 781 N N . SER A 1 113 ? -1.597 7.174 11.932 1.00 96.94 113 SER A N 1
ATOM 782 C CA . SER A 1 113 ? -2.554 6.081 11.750 1.00 96.94 113 SER A CA 1
ATOM 783 C C . SER A 1 113 ? -2.536 5.510 10.334 1.00 96.94 113 SER A C 1
ATOM 785 O O . SER A 1 113 ? -2.337 6.224 9.354 1.00 96.94 113 SER A O 1
ATOM 787 N N . THR A 1 114 ? -2.816 4.213 10.223 1.00 98.06 114 THR A N 1
ATOM 788 C CA . THR A 1 114 ? -3.049 3.497 8.958 1.00 98.06 114 THR A CA 1
ATOM 789 C C . THR A 1 114 ? -4.486 3.600 8.448 1.00 98.06 114 THR A C 1
ATOM 791 O O . THR A 1 114 ? -4.823 2.967 7.449 1.00 98.06 114 THR A O 1
ATOM 794 N N . ARG A 1 115 ? -5.341 4.412 9.083 1.00 98.00 115 ARG A N 1
ATOM 795 C CA . ARG A 1 115 ? -6.763 4.576 8.737 1.00 98.00 115 ARG A CA 1
ATOM 796 C C . ARG A 1 115 ? -7.026 4.764 7.240 1.00 98.00 115 ARG A C 1
ATOM 798 O O . ARG A 1 115 ? -7.909 4.103 6.701 1.00 98.00 115 ARG A O 1
ATOM 805 N N . GLY A 1 116 ? -6.246 5.602 6.557 1.00 97.94 116 GLY A N 1
ATOM 806 C CA . GLY A 1 116 ? -6.421 5.826 5.120 1.00 97.94 116 GLY A CA 1
ATOM 807 C C . GLY A 1 116 ? -6.245 4.589 4.251 1.00 97.94 116 GLY A C 1
ATOM 808 O O . GLY A 1 116 ? -6.844 4.508 3.184 1.00 97.94 116 GLY A O 1
ATOM 809 N N . LEU A 1 117 ? -5.449 3.608 4.693 1.00 98.00 117 LEU A N 1
ATOM 810 C CA . LEU A 1 117 ? -5.324 2.345 3.968 1.00 98.00 117 LEU A CA 1
ATOM 811 C C . LEU A 1 117 ? -6.624 1.554 4.038 1.00 98.00 117 LEU A C 1
ATOM 813 O O . LEU A 1 117 ? -7.052 1.022 3.021 1.00 98.00 117 LEU A O 1
ATOM 817 N N . GLY A 1 118 ? -7.276 1.515 5.201 1.00 98.25 118 GLY A N 1
ATOM 818 C CA . GLY A 1 118 ? -8.586 0.879 5.323 1.00 98.25 118 GLY A CA 1
ATOM 819 C C . GLY A 1 118 ? -9.666 1.633 4.546 1.00 98.25 118 GLY A C 1
ATOM 820 O O . GLY A 1 118 ? -10.482 1.008 3.880 1.00 98.25 118 GLY A O 1
ATOM 821 N N . GLU A 1 119 ? -9.620 2.971 4.524 1.00 98.62 119 GLU A N 1
ATOM 822 C CA . GLU A 1 119 ? -10.495 3.786 3.665 1.00 98.62 119 GLU A CA 1
ATOM 823 C C . GLU A 1 119 ? -10.312 3.445 2.178 1.00 98.62 119 GLU A C 1
ATOM 825 O O . GLU A 1 119 ? -11.301 3.257 1.471 1.00 98.62 119 GLU A O 1
ATOM 830 N N . LEU A 1 120 ? -9.065 3.305 1.714 1.00 98.62 120 LEU A N 1
ATOM 831 C CA . LEU A 1 120 ? -8.761 2.906 0.340 1.00 98.62 120 LEU A CA 1
ATOM 832 C C . LEU A 1 120 ? -9.249 1.485 0.037 1.00 98.62 120 LEU A C 1
ATOM 834 O O . LEU A 1 120 ? -9.856 1.262 -1.008 1.00 98.62 120 LEU A O 1
ATOM 838 N N . VAL A 1 121 ? -9.007 0.530 0.940 1.00 98.38 121 VAL A N 1
ATOM 839 C CA . VAL A 1 121 ? -9.487 -0.850 0.783 1.00 98.38 121 VAL A CA 1
ATOM 840 C C . VAL A 1 121 ? -11.010 -0.874 0.693 1.00 98.38 121 VAL A C 1
ATOM 842 O O . VAL A 1 121 ? -11.530 -1.490 -0.230 1.00 98.38 121 VAL A O 1
ATOM 845 N N . ARG A 1 122 ? -11.725 -0.138 1.551 1.00 98.31 122 ARG A N 1
ATOM 846 C CA . ARG A 1 122 ? -13.191 -0.056 1.501 1.00 98.31 122 ARG A CA 1
ATOM 847 C C . ARG A 1 122 ? -13.703 0.523 0.184 1.00 98.31 122 ARG A C 1
ATOM 849 O O . ARG A 1 122 ? -14.572 -0.074 -0.434 1.00 98.31 122 ARG A O 1
ATOM 856 N N . ILE A 1 123 ? -13.109 1.619 -0.302 1.00 98.19 123 ILE A N 1
ATOM 857 C CA . ILE A 1 123 ? -13.444 2.198 -1.620 1.00 98.19 123 ILE A CA 1
ATOM 858 C C . ILE A 1 123 ? -13.315 1.149 -2.736 1.00 98.19 123 ILE A C 1
ATOM 860 O O . ILE A 1 123 ? -14.120 1.114 -3.665 1.00 98.19 123 ILE A O 1
ATOM 864 N N . LEU A 1 124 ? -12.287 0.304 -2.666 1.00 98.19 124 LEU A N 1
ATOM 865 C CA . LEU A 1 124 ? -12.029 -0.729 -3.666 1.00 98.19 124 LEU A CA 1
ATOM 866 C C . LEU A 1 124 ? -12.963 -1.936 -3.516 1.00 98.19 124 LEU A C 1
ATOM 868 O O . LEU A 1 124 ? -13.420 -2.462 -4.531 1.00 98.19 124 LEU A O 1
ATOM 872 N N . LEU A 1 125 ? -13.284 -2.342 -2.285 1.00 98.00 125 LEU A N 1
ATOM 873 C CA . LEU A 1 125 ? -14.309 -3.351 -2.004 1.00 98.00 125 LEU A CA 1
ATOM 874 C C . LEU A 1 125 ? -15.669 -2.911 -2.565 1.00 98.00 125 LEU A C 1
ATOM 876 O O . LEU A 1 125 ? -16.291 -3.668 -3.309 1.00 98.00 125 LEU A O 1
ATOM 880 N N . ASP A 1 126 ? -16.071 -1.660 -2.320 1.00 97.25 126 ASP A N 1
ATOM 881 C CA . ASP A 1 126 ? -17.300 -1.060 -2.862 1.00 97.25 126 ASP A CA 1
ATOM 882 C C . ASP A 1 126 ? -17.299 -1.017 -4.401 1.00 97.25 126 ASP A C 1
ATOM 884 O O . ASP A 1 126 ? -18.345 -1.121 -5.044 1.00 97.25 126 ASP A O 1
ATOM 888 N N . ALA A 1 127 ? -16.116 -0.902 -5.011 1.00 96.56 127 ALA A N 1
ATOM 889 C CA . ALA A 1 127 ? -15.927 -0.966 -6.459 1.00 96.56 127 ALA A CA 1
ATOM 890 C C . ALA A 1 127 ? -15.904 -2.404 -7.022 1.00 96.56 127 ALA A C 1
ATOM 892 O O . ALA A 1 127 ? -15.750 -2.583 -8.232 1.00 96.56 127 ALA A O 1
ATOM 893 N N . GLY A 1 128 ? -16.063 -3.427 -6.177 1.00 97.12 128 GLY A N 1
ATOM 894 C CA . GLY A 1 128 ? -16.129 -4.835 -6.569 1.00 97.12 128 GLY A CA 1
ATOM 895 C C . GLY A 1 128 ? -14.776 -5.539 -6.703 1.00 97.12 128 GLY A C 1
ATOM 896 O O . GLY A 1 128 ? -14.726 -6.632 -7.271 1.00 97.12 128 GLY A O 1
ATOM 897 N N . VAL A 1 129 ? -13.687 -4.947 -6.199 1.00 98.06 129 VAL A N 1
ATOM 898 C CA . VAL A 1 129 ? -12.367 -5.598 -6.136 1.00 98.06 129 VAL A CA 1
ATOM 899 C C . VAL A 1 129 ? -12.431 -6.805 -5.197 1.00 98.06 129 VAL A C 1
ATOM 901 O O . VAL A 1 129 ? -13.000 -6.736 -4.112 1.00 98.06 129 VAL A O 1
ATOM 904 N N . LYS A 1 130 ? -11.820 -7.921 -5.606 1.00 96.88 130 LYS A N 1
ATOM 905 C CA . LYS A 1 130 ? -11.834 -9.200 -4.868 1.00 96.88 130 LYS A CA 1
ATOM 906 C C . LYS A 1 130 ? -10.455 -9.678 -4.447 1.00 96.88 130 LYS A C 1
ATOM 908 O O . LYS A 1 130 ? -10.344 -10.573 -3.613 1.00 96.88 130 LYS A O 1
ATOM 913 N N . GLN A 1 131 ? -9.407 -9.132 -5.053 1.00 97.75 131 GLN A N 1
ATOM 914 C CA . GLN A 1 131 ? -8.028 -9.500 -4.768 1.00 97.75 131 GLN A CA 1
ATOM 915 C C . GLN A 1 131 ? -7.205 -8.243 -4.526 1.00 97.75 131 GLN A C 1
ATOM 917 O O . GLN A 1 131 ? -7.334 -7.251 -5.237 1.00 97.75 131 GLN A O 1
ATOM 922 N N . PHE A 1 132 ? -6.341 -8.297 -3.520 1.00 97.00 132 PHE A N 1
ATOM 923 C CA . PHE A 1 132 ? -5.508 -7.174 -3.121 1.00 97.00 132 PHE A CA 1
ATOM 924 C C . PHE A 1 132 ? -4.060 -7.636 -3.037 1.00 97.00 132 PHE A C 1
ATOM 926 O O . PHE A 1 132 ? -3.750 -8.591 -2.324 1.00 97.00 132 PHE A O 1
ATOM 933 N N . LEU A 1 133 ? -3.167 -6.945 -3.738 1.00 95.25 133 LEU A N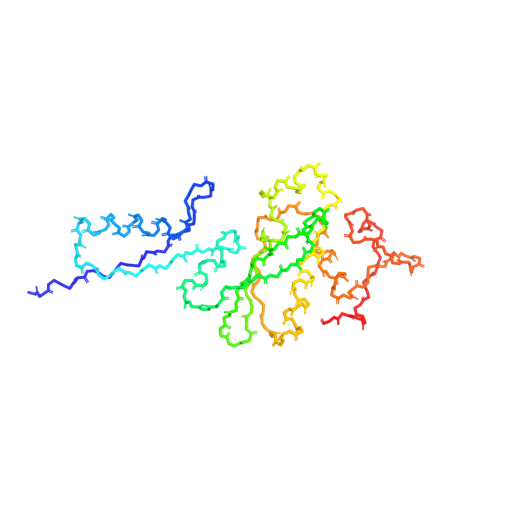 1
ATOM 934 C CA . LEU A 1 133 ? -1.732 -7.038 -3.509 1.00 95.25 133 LEU A CA 1
ATOM 935 C C . LEU A 1 133 ? -1.306 -5.737 -2.848 1.00 95.25 133 LEU A C 1
ATOM 937 O O . LEU A 1 133 ? -1.368 -4.669 -3.455 1.00 95.25 133 LEU A O 1
ATOM 941 N N . ILE A 1 134 ? -0.896 -5.837 -1.590 1.00 94.88 134 ILE A N 1
ATOM 942 C CA . ILE A 1 134 ? -0.547 -4.676 -0.781 1.00 94.88 134 ILE A CA 1
ATOM 943 C C . ILE A 1 134 ? 0.946 -4.732 -0.480 1.00 94.88 134 ILE A C 1
ATOM 945 O O . ILE A 1 134 ? 1.413 -5.611 0.244 1.00 94.88 134 ILE A O 1
ATOM 949 N N . GLY A 1 135 ? 1.694 -3.789 -1.042 1.00 93.25 135 GLY A N 1
ATOM 950 C CA . GLY A 1 135 ? 3.065 -3.512 -0.645 1.00 93.25 135 GLY A CA 1
ATOM 951 C C . GLY A 1 135 ? 3.076 -2.728 0.664 1.00 93.25 135 GLY A C 1
ATOM 952 O O . GLY A 1 135 ? 2.460 -1.669 0.739 1.00 93.25 135 GLY A O 1
ATOM 953 N N . LEU A 1 136 ? 3.740 -3.252 1.695 1.00 91.25 136 LEU A N 1
ATOM 954 C CA . LEU A 1 136 ? 3.763 -2.670 3.047 1.00 91.25 136 LEU A CA 1
ATOM 955 C C . LEU A 1 136 ? 5.044 -1.879 3.356 1.00 91.25 136 LEU A C 1
ATOM 957 O O . LEU A 1 136 ? 5.208 -1.357 4.461 1.00 91.25 136 LEU A O 1
ATOM 961 N N . GLY A 1 137 ? 5.992 -1.826 2.418 1.00 87.50 137 GLY A N 1
ATOM 962 C CA . GLY A 1 137 ? 7.248 -1.116 2.630 1.00 87.50 137 GLY A CA 1
ATOM 963 C C . GLY A 1 137 ? 7.064 0.404 2.689 1.00 87.50 137 GLY A C 1
ATOM 964 O O . GLY A 1 137 ? 6.117 0.963 2.141 1.00 87.50 137 GLY A O 1
ATOM 965 N N . GLY A 1 138 ? 8.001 1.074 3.367 1.00 86.88 138 GLY A N 1
ATOM 966 C CA . GLY A 1 138 ? 8.087 2.537 3.363 1.00 86.88 138 GLY A CA 1
ATOM 967 C C . GLY A 1 138 ? 7.037 3.259 4.210 1.00 86.88 138 GLY A C 1
ATOM 968 O O . GLY A 1 138 ? 6.835 4.450 4.002 1.00 86.88 138 GLY A O 1
ATOM 969 N N . SER A 1 139 ? 6.374 2.590 5.159 1.00 91.75 139 SER A N 1
ATOM 970 C CA . SER A 1 139 ? 5.400 3.238 6.044 1.00 91.75 139 SER A CA 1
ATOM 971 C C . SER A 1 139 ? 6.045 4.175 7.079 1.00 91.75 139 SER A C 1
ATOM 973 O O . SER A 1 139 ? 7.203 4.024 7.475 1.00 91.75 139 SER A O 1
ATOM 975 N N . SER A 1 140 ? 5.268 5.160 7.531 1.00 93.44 140 SER A N 1
ATOM 976 C CA . SER A 1 140 ? 5.619 6.150 8.554 1.00 93.44 140 SER A CA 1
ATOM 977 C C . SER A 1 140 ? 4.855 5.959 9.866 1.00 93.44 140 SER A C 1
ATOM 979 O O . SER A 1 140 ? 4.942 6.820 10.744 1.00 93.44 140 SER A O 1
ATOM 981 N N . THR A 1 141 ? 4.106 4.862 9.993 1.00 95.38 141 THR A N 1
ATOM 982 C CA . THR A 1 141 ? 3.191 4.540 11.098 1.00 95.38 141 THR A CA 1
ATOM 983 C C . THR A 1 141 ? 3.736 3.413 11.978 1.00 95.38 141 THR A C 1
ATOM 985 O O . THR A 1 141 ? 4.579 2.627 11.548 1.00 95.38 141 THR A O 1
ATOM 988 N N . ASN A 1 142 ? 3.234 3.315 13.214 1.00 96.06 142 ASN A N 1
ATOM 989 C CA . ASN A 1 142 ? 3.562 2.224 14.143 1.00 96.06 142 ASN A CA 1
ATOM 990 C C . ASN A 1 142 ? 2.330 1.692 14.906 1.00 96.06 142 ASN A C 1
ATOM 992 O O . ASN A 1 142 ? 2.452 1.112 15.980 1.00 96.06 142 ASN A O 1
ATOM 996 N N . ASP A 1 143 ? 1.128 1.903 14.367 1.00 95.94 143 ASP A N 1
ATOM 997 C CA . ASP A 1 143 ? -0.157 1.480 14.948 1.00 95.94 143 ASP A CA 1
ATOM 998 C C . ASP A 1 143 ? -0.503 0.005 14.658 1.00 95.94 143 ASP A C 1
ATOM 1000 O O . ASP A 1 143 ? -1.643 -0.404 14.846 1.00 95.94 143 ASP A O 1
ATOM 1004 N N . ALA A 1 144 ? 0.452 -0.792 14.163 1.00 95.56 144 ALA A N 1
ATOM 1005 C CA . ALA A 1 144 ? 0.291 -2.214 13.835 1.00 95.56 144 ALA A CA 1
ATOM 1006 C C . ALA A 1 144 ? -0.893 -2.549 12.894 1.00 95.56 144 ALA A C 1
ATOM 1008 O O . ALA A 1 144 ? -1.386 -3.676 12.900 1.00 95.56 144 ALA A O 1
ATOM 1009 N N . GLY A 1 145 ? -1.360 -1.591 12.083 1.00 96.56 145 GLY A N 1
ATOM 1010 C CA . GLY A 1 145 ? -2.527 -1.778 11.212 1.00 96.56 145 GLY A CA 1
ATOM 1011 C C . GLY A 1 145 ? -3.877 -1.615 11.921 1.00 96.56 145 GLY A C 1
ATOM 1012 O O . GLY A 1 145 ? -4.917 -1.866 11.314 1.00 96.56 145 GLY A O 1
ATOM 1013 N N . ALA A 1 146 ? -3.889 -1.176 13.183 1.00 97.50 146 ALA A N 1
ATOM 1014 C CA . ALA A 1 146 ? -5.109 -0.918 13.941 1.00 97.50 146 ALA A CA 1
ATOM 1015 C C . ALA A 1 146 ? -6.023 0.089 13.234 1.00 97.50 146 ALA A C 1
ATOM 1017 O O . ALA A 1 146 ? -7.228 -0.138 13.149 1.00 97.50 146 ALA A O 1
ATOM 1018 N N . GLY A 1 147 ? -5.458 1.175 12.690 1.00 97.75 147 GLY A N 1
ATOM 1019 C CA . GLY A 1 147 ? -6.221 2.174 11.946 1.00 97.75 147 GLY A CA 1
ATOM 1020 C C . GLY A 1 147 ? -6.882 1.594 10.697 1.00 97.75 147 GLY A C 1
ATOM 1021 O O . GLY A 1 147 ? -8.063 1.846 10.461 1.00 97.75 147 GLY A O 1
ATOM 1022 N N . LEU A 1 148 ? -6.142 0.791 9.925 1.00 98.12 148 LEU A N 1
ATOM 1023 C CA . LEU A 1 148 ? -6.653 0.086 8.746 1.00 98.12 148 LEU A CA 1
ATOM 1024 C C . LEU A 1 148 ? -7.839 -0.808 9.116 1.00 98.12 148 LEU A C 1
ATOM 1026 O O . LEU A 1 148 ? -8.898 -0.698 8.505 1.00 98.12 148 LEU A O 1
ATOM 1030 N N . LEU A 1 149 ? -7.675 -1.672 10.119 1.00 97.69 149 LEU A N 1
ATOM 1031 C CA . LEU A 1 149 ? -8.708 -2.636 10.505 1.00 97.69 149 LEU A CA 1
ATOM 1032 C C . LEU A 1 149 ? -9.943 -1.946 11.094 1.00 97.69 149 LEU A C 1
ATOM 1034 O O . LEU A 1 149 ? -11.065 -2.327 10.774 1.00 97.69 149 LEU A O 1
ATOM 1038 N N . ALA A 1 150 ? -9.750 -0.898 11.898 1.00 97.19 150 ALA A N 1
ATOM 1039 C CA . ALA A 1 150 ? -10.852 -0.106 12.436 1.00 97.19 150 ALA A CA 1
ATOM 1040 C C . ALA A 1 150 ? -11.650 0.606 11.334 1.00 97.19 150 ALA A C 1
ATOM 1042 O O . ALA A 1 150 ? -12.875 0.681 11.405 1.00 97.19 150 ALA A O 1
ATOM 1043 N N . ALA A 1 151 ? -10.983 1.091 10.282 1.00 97.38 151 ALA A N 1
ATOM 1044 C CA . ALA A 1 151 ? -11.656 1.693 9.131 1.00 97.38 151 ALA A CA 1
ATOM 1045 C C . ALA A 1 151 ? -12.494 0.686 8.320 1.00 97.38 151 ALA A C 1
ATOM 1047 O O . ALA A 1 151 ? -13.454 1.107 7.672 1.00 97.38 151 ALA A O 1
ATOM 1048 N N . LEU A 1 152 ? -12.160 -0.607 8.402 1.00 97.75 152 LEU A N 1
ATOM 1049 C CA . LEU A 1 152 ? -12.916 -1.728 7.830 1.00 97.75 152 LEU A CA 1
ATOM 1050 C C . LEU A 1 152 ? -13.954 -2.321 8.801 1.00 97.75 152 LEU A C 1
ATOM 1052 O O . LEU A 1 152 ? -14.545 -3.349 8.503 1.00 97.75 152 LEU A O 1
ATOM 1056 N N . GLY A 1 153 ? -14.171 -1.706 9.969 1.00 97.00 153 GLY A N 1
ATOM 1057 C CA . GLY A 1 153 ? -15.223 -2.109 10.909 1.00 97.00 153 GLY A CA 1
ATOM 1058 C C . GLY A 1 153 ? -14.787 -3.031 12.053 1.00 97.00 153 GLY A C 1
ATOM 1059 O O . GLY A 1 153 ? -15.622 -3.397 12.881 1.00 97.00 153 GLY A O 1
ATOM 1060 N N . LEU A 1 154 ? -13.495 -3.370 12.176 1.00 97.75 154 LEU A N 1
ATOM 1061 C CA . LEU A 1 154 ? -12.988 -4.091 13.351 1.00 97.75 154 LEU A CA 1
ATOM 1062 C C . LEU A 1 154 ? -13.053 -3.197 14.597 1.00 97.75 154 LEU A C 1
ATOM 1064 O O . LEU A 1 154 ? -12.413 -2.146 14.645 1.00 97.75 154 LEU A O 1
ATOM 1068 N N . ALA A 1 155 ? -13.734 -3.638 15.653 1.00 97.19 155 ALA A N 1
ATOM 1069 C CA . ALA A 1 155 ? -13.670 -2.947 16.936 1.00 97.19 155 ALA A CA 1
ATOM 1070 C C . ALA A 1 155 ? -12.543 -3.518 17.809 1.00 97.19 155 ALA A C 1
ATOM 1072 O O . ALA A 1 155 ? -12.420 -4.729 18.013 1.00 97.19 155 ALA A O 1
ATOM 1073 N N . LEU A 1 156 ? -11.725 -2.621 18.352 1.00 97.25 156 LEU A N 1
ATOM 1074 C CA . LEU A 1 156 ? -10.681 -2.919 19.327 1.00 97.25 156 LEU A CA 1
ATOM 1075 C C . LEU A 1 156 ? -11.241 -2.622 20.716 1.00 97.25 156 LEU A C 1
ATOM 1077 O O . LEU A 1 156 ? -11.732 -1.518 20.936 1.00 97.25 156 LEU A O 1
ATOM 1081 N N . VAL A 1 157 ? -11.209 -3.590 21.633 1.00 97.88 157 VAL A N 1
ATOM 1082 C CA . VAL A 1 157 ? -11.954 -3.515 22.900 1.00 97.88 157 VAL A CA 1
ATOM 1083 C C . VAL A 1 157 ? -11.049 -3.779 24.104 1.00 97.88 157 VAL A C 1
ATOM 1085 O O . VAL A 1 157 ? -10.236 -4.710 24.089 1.00 97.88 157 VAL A O 1
ATOM 1088 N N . ASP A 1 158 ? -11.192 -2.972 25.154 1.00 97.19 158 ASP A N 1
ATOM 1089 C CA . ASP A 1 158 ? -10.484 -3.145 26.426 1.00 97.19 158 ASP A CA 1
ATOM 1090 C C . ASP A 1 158 ? -11.147 -4.197 27.341 1.00 97.19 158 ASP A C 1
ATOM 1092 O O . ASP A 1 158 ? -12.178 -4.796 27.017 1.00 97.19 158 ASP A O 1
ATOM 1096 N N . ALA A 1 159 ? -10.553 -4.428 28.515 1.00 97.38 159 ALA A N 1
ATOM 1097 C CA . ALA A 1 159 ? -11.061 -5.385 29.504 1.00 97.38 159 ALA A CA 1
ATOM 1098 C C . ALA A 1 159 ? -12.409 -4.979 30.138 1.00 97.38 159 ALA A C 1
ATOM 1100 O O . ALA A 1 159 ? -13.079 -5.818 30.740 1.00 97.38 159 ALA A O 1
ATOM 1101 N N . ASN A 1 160 ? -12.814 -3.713 30.005 1.00 96.88 160 ASN A N 1
ATOM 1102 C CA . ASN A 1 160 ? -14.087 -3.190 30.497 1.00 96.88 160 ASN A CA 1
ATOM 1103 C C . ASN A 1 160 ? -15.190 -3.236 29.426 1.00 96.88 160 ASN A C 1
ATOM 1105 O O . ASN A 1 160 ? -16.320 -2.830 29.697 1.00 96.88 160 ASN A O 1
ATOM 1109 N N . GLY A 1 161 ? -14.880 -3.715 28.217 1.00 95.56 161 GLY A N 1
ATOM 1110 C CA . GLY A 1 161 ? -15.808 -3.740 27.090 1.00 95.56 161 GLY A CA 1
ATOM 1111 C C . GLY A 1 161 ? -15.950 -2.396 26.368 1.00 95.56 161 GLY A C 1
ATOM 1112 O O . GLY A 1 161 ? -16.916 -2.216 25.628 1.00 95.56 161 GLY A O 1
ATOM 1113 N N . GLN A 1 162 ? -15.027 -1.452 26.571 1.00 96.62 162 GLN A N 1
ATOM 1114 C CA . GLN A 1 162 ? -15.008 -0.165 25.877 1.00 96.62 162 GLN A CA 1
ATOM 1115 C C . GLN A 1 162 ? -14.160 -0.230 24.608 1.00 96.62 162 GLN A C 1
ATOM 1117 O O . GLN A 1 162 ? -13.112 -0.875 24.577 1.00 96.62 162 GLN A O 1
ATOM 1122 N N . VAL A 1 163 ? -14.611 0.467 23.562 1.00 95.62 163 VAL A N 1
ATOM 1123 C CA . VAL A 1 163 ? -13.833 0.617 22.328 1.00 95.62 163 VAL A CA 1
ATOM 1124 C C . VAL A 1 163 ? -12.626 1.506 22.604 1.00 95.62 163 VAL A C 1
ATOM 1126 O O . VAL A 1 163 ? -12.765 2.577 23.195 1.00 95.62 163 VAL A O 1
ATOM 1129 N N . ILE A 1 164 ? -11.453 1.065 22.162 1.00 95.81 164 ILE A N 1
ATOM 1130 C CA . ILE A 1 164 ? -10.207 1.822 22.269 1.00 95.81 164 ILE A CA 1
ATOM 1131 C C . ILE A 1 164 ? -9.852 2.481 20.940 1.00 95.81 164 ILE A C 1
ATOM 1133 O O . ILE A 1 164 ? -10.144 1.966 19.860 1.00 95.81 164 ILE A O 1
ATOM 1137 N N . GLU A 1 165 ? -9.165 3.615 21.035 1.00 94.31 165 GLU A N 1
ATOM 1138 C CA . GLU A 1 165 ? -8.623 4.297 19.865 1.00 94.31 165 GLU A CA 1
ATOM 1139 C C . GLU A 1 165 ? -7.558 3.427 19.171 1.00 94.31 165 GLU A C 1
ATOM 1141 O O . GLU A 1 165 ? -6.698 2.857 19.854 1.00 94.31 165 GLU A O 1
ATOM 1146 N N . PRO A 1 166 ? -7.546 3.352 17.827 1.00 94.94 166 PRO A N 1
ATOM 1147 C CA . PRO A 1 166 ? -6.614 2.530 17.057 1.00 94.94 166 PRO A CA 1
ATOM 1148 C C . PRO A 1 166 ? -5.227 3.189 16.956 1.00 94.94 166 PRO A C 1
ATOM 1150 O O . PRO A 1 166 ? -4.743 3.537 15.880 1.00 94.94 166 PRO A O 1
ATOM 1153 N N . THR A 1 167 ? -4.590 3.389 18.106 1.00 94.69 167 THR A N 1
ATOM 1154 C CA . THR A 1 167 ? -3.271 4.013 18.269 1.00 94.69 167 THR A CA 1
ATOM 1155 C C . THR A 1 167 ? -2.348 3.082 19.056 1.00 94.69 167 THR A C 1
ATOM 1157 O O . THR A 1 167 ? -2.844 2.231 19.797 1.00 94.69 167 THR A O 1
ATOM 1160 N N . PRO A 1 168 ? -1.014 3.250 18.991 1.00 94.12 168 PRO A N 1
ATOM 1161 C CA . PRO A 1 168 ? -0.090 2.473 19.821 1.00 94.12 168 PRO A CA 1
ATOM 1162 C C . PRO A 1 168 ? -0.422 2.528 21.320 1.00 94.12 168 PRO A C 1
ATOM 1164 O O . PRO A 1 168 ? -0.338 1.51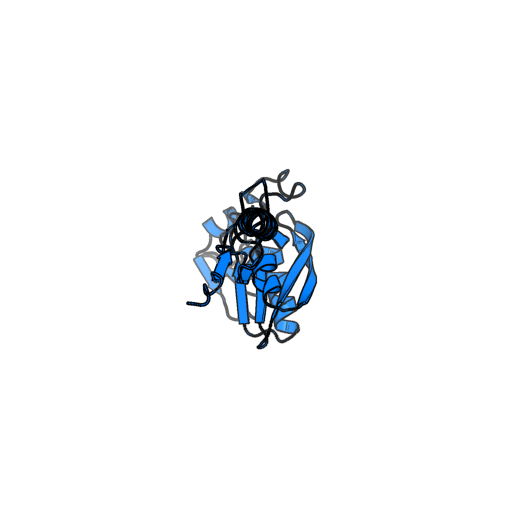5 22.010 1.00 94.12 168 PRO A O 1
ATOM 1167 N N . ALA A 1 169 ? -0.842 3.696 21.820 1.00 93.06 169 ALA A N 1
ATOM 1168 C CA . ALA A 1 169 ? -1.251 3.864 23.212 1.00 93.06 169 ALA A CA 1
ATOM 1169 C C . ALA A 1 169 ? -2.554 3.113 23.526 1.00 93.06 169 ALA A C 1
ATOM 1171 O O . ALA A 1 169 ? -2.634 2.437 24.549 1.00 93.06 169 ALA A O 1
ATOM 1172 N N . GLY A 1 170 ? -3.549 3.187 22.638 1.00 93.81 170 GLY A N 1
ATOM 1173 C CA . GLY A 1 170 ? -4.787 2.421 22.781 1.00 93.81 170 GLY A CA 1
ATOM 1174 C C . GLY A 1 170 ? -4.526 0.917 22.782 1.00 93.81 170 GLY A C 1
ATOM 1175 O O . GLY A 1 170 ? -5.022 0.208 23.654 1.00 93.81 170 GLY A O 1
ATOM 1176 N N . LEU A 1 171 ? -3.668 0.433 21.877 1.00 95.56 171 LEU A N 1
ATOM 1177 C CA . LEU A 1 171 ? -3.311 -0.984 21.767 1.00 95.56 171 LEU A CA 1
ATOM 1178 C C . LEU A 1 171 ? -2.695 -1.565 23.046 1.00 95.56 171 LEU A C 1
ATOM 1180 O O . LEU A 1 171 ? -2.834 -2.762 23.282 1.00 95.56 171 LEU A O 1
ATOM 1184 N N . ALA A 1 172 ? -2.078 -0.749 23.905 1.00 95.00 172 ALA A N 1
ATOM 1185 C CA . ALA A 1 172 ? -1.584 -1.207 25.205 1.00 95.00 172 ALA A CA 1
ATOM 1186 C C . ALA A 1 172 ? -2.709 -1.675 26.153 1.00 95.00 172 ALA A C 1
ATOM 1188 O O . ALA A 1 172 ? -2.453 -2.462 27.062 1.00 95.00 172 ALA A O 1
ATOM 1189 N N . ALA A 1 173 ? -3.943 -1.208 25.938 1.00 95.81 173 ALA A N 1
ATOM 1190 C CA . ALA A 1 173 ? -5.134 -1.602 26.689 1.00 95.81 173 ALA A CA 1
ATOM 1191 C C . ALA A 1 173 ? -5.992 -2.664 25.968 1.00 95.81 173 ALA A C 1
ATOM 1193 O O . ALA A 1 173 ? -7.031 -3.065 26.497 1.00 95.81 173 ALA A O 1
ATOM 1194 N N . LEU A 1 174 ? -5.586 -3.124 24.776 1.00 97.31 174 LEU A N 1
ATOM 1195 C CA . LEU A 1 174 ? -6.351 -4.087 23.982 1.00 97.31 174 LEU A CA 1
ATOM 1196 C C . LEU A 1 174 ? -6.498 -5.419 24.730 1.00 97.31 174 LEU A C 1
ATOM 1198 O O . LEU A 1 174 ? -5.511 -6.065 25.079 1.00 97.31 174 LEU A O 1
ATOM 1202 N N . SER A 1 175 ? -7.741 -5.859 24.916 1.00 97.75 175 SER A N 1
ATOM 1203 C CA . SER A 1 175 ? -8.067 -7.151 25.526 1.00 97.75 175 SER A CA 1
ATOM 1204 C C . SER A 1 175 ? -8.712 -8.117 24.532 1.00 97.75 175 SER A C 1
ATOM 1206 O O . SER A 1 175 ? -8.411 -9.311 24.552 1.00 97.75 175 SER A O 1
ATOM 1208 N N . ARG A 1 176 ? -9.576 -7.618 23.639 1.00 97.06 176 ARG A N 1
ATOM 1209 C CA . ARG A 1 176 ? -10.292 -8.418 22.636 1.00 97.06 176 ARG A CA 1
ATOM 1210 C C . ARG A 1 176 ? -10.482 -7.628 21.342 1.00 97.06 176 ARG A C 1
ATOM 1212 O O . ARG A 1 176 ? -10.624 -6.412 21.362 1.00 97.06 176 ARG A O 1
ATOM 1219 N N . VAL A 1 177 ? -10.553 -8.351 20.226 1.00 97.06 177 VAL A N 1
ATOM 1220 C CA .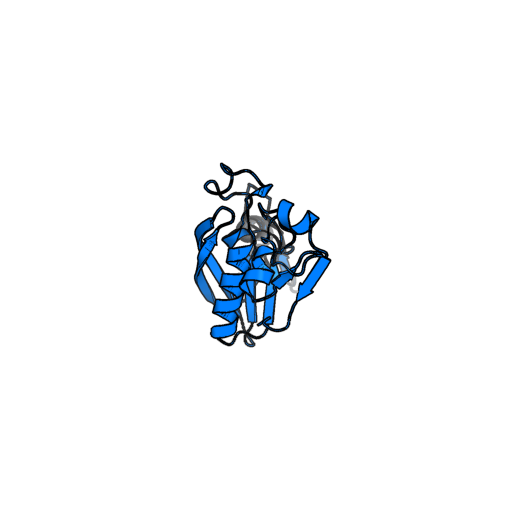 VAL A 1 177 ? -11.017 -7.832 18.933 1.00 97.06 177 VAL A CA 1
ATOM 1221 C C . VAL A 1 177 ? -12.441 -8.317 18.643 1.00 97.06 177 VAL A C 1
ATOM 1223 O O . VAL A 1 177 ? -12.777 -9.472 18.925 1.00 97.06 177 VAL A O 1
ATOM 1226 N N . ASP A 1 178 ? -13.281 -7.444 18.094 1.00 96.75 178 ASP A N 1
ATOM 1227 C CA . ASP A 1 178 ? -14.623 -7.771 17.613 1.00 96.75 178 ASP A CA 1
ATOM 1228 C C . ASP A 1 178 ? -14.706 -7.546 16.099 1.00 96.75 178 ASP A C 1
ATOM 1230 O O . ASP A 1 178 ? -14.571 -6.423 15.619 1.00 96.75 178 ASP A O 1
ATOM 1234 N N . ALA A 1 179 ? -14.907 -8.635 15.356 1.00 97.12 179 ALA A N 1
ATOM 1235 C CA . ALA A 1 179 ? -14.968 -8.645 13.895 1.00 97.12 179 ALA A CA 1
ATOM 1236 C C . ALA A 1 179 ? -16.395 -8.808 13.352 1.00 97.12 179 ALA A C 1
ATOM 1238 O O . ALA A 1 179 ? -16.570 -9.110 12.177 1.00 97.12 179 ALA A O 1
ATOM 1239 N N . SER A 1 180 ? -17.423 -8.642 14.188 1.00 96.69 180 SER A N 1
ATOM 1240 C CA . SER A 1 180 ? -18.822 -8.822 13.768 1.00 96.69 180 SER A CA 1
ATOM 1241 C C . SER A 1 180 ? -19.288 -7.833 12.694 1.00 96.69 180 SER A C 1
ATOM 1243 O O . SER A 1 180 ? -20.229 -8.141 11.968 1.00 96.69 180 SER A O 1
ATOM 1245 N N . ALA A 1 181 ? -18.630 -6.677 12.591 1.00 95.12 181 ALA A N 1
ATOM 1246 C CA . ALA A 1 181 ? -18.899 -5.638 11.599 1.00 95.12 181 ALA A CA 1
ATOM 1247 C C . ALA A 1 181 ? -17.747 -5.454 10.593 1.00 95.12 181 ALA A C 1
ATOM 1249 O O . ALA A 1 181 ? -17.681 -4.413 9.950 1.00 95.12 181 ALA A O 1
ATOM 1250 N N . LEU A 1 182 ? -16.822 -6.419 10.507 1.00 95.81 182 LEU A N 1
ATOM 1251 C CA . LEU A 1 182 ? -15.711 -6.362 9.559 1.00 95.81 182 LEU A CA 1
ATOM 1252 C C . LEU A 1 182 ? -16.224 -6.592 8.128 1.00 95.81 182 LEU A C 1
ATOM 1254 O O . LEU A 1 182 ? -16.937 -7.574 7.901 1.00 95.81 182 LEU A O 1
ATOM 1258 N N . ASP A 1 183 ? -15.840 -5.700 7.212 1.00 86.81 183 ASP A N 1
ATOM 1259 C CA . ASP A 1 183 ? -16.118 -5.787 5.766 1.00 86.81 183 ASP A CA 1
ATOM 1260 C C . ASP A 1 183 ? -15.449 -7.002 5.086 1.00 86.81 183 ASP A C 1
ATOM 1262 O O . ASP A 1 183 ? -14.296 -7.353 5.446 1.00 86.81 183 ASP A O 1
#